Protein AF-A0A2E4HFI5-F1 (afdb_monomer)

Nearest PDB structures (foldseek):
  3bws-assembly1_A  TM=4.990E-01  e=3.157E-02  Leptospira interrogans
  3ecf-assembly2_C  TM=3.420E-01  e=1.988E+00  Trichormus variabilis ATCC 29413
  5evh-assembly1_A-2  TM=5.008E-01  e=5.084E+00  Kribbella flavida DSM 17836
  3inb-assembly1_A  TM=4.801E-01  e=7.909E+00  Measles virus strain Edmonston
  5ll1-assembly1_C  TM=4.086E-01  e=5.084E+00  Danio rerio

Solvent-accessible surface area (backbone atoms only — not comparable to full-atom values): 9128 Å² total; per-residue (Å²): 137,90,80,83,84,82,78,81,77,78,80,80,73,80,78,81,75,86,62,95,64,83,86,46,92,83,69,83,66,74,80,37,54,42,32,40,31,51,23,34,63,88,79,64,45,35,28,62,67,79,44,92,48,58,69,90,43,56,45,40,24,33,66,88,79,65,46,78,51,73,68,48,76,49,75,56,98,85,38,59,37,38,37,32,76,61,77,53,94,51,74,41,78,50,43,34,38,39,31,38,75,89,77,44,76,40,50,41,33,35,30,38,34,52,44,78,64,97,56,84,51,73,42,64,46,79,40,79,71,47,60,79,53,80,40,76,46,74,46,90,91,49,62,31,33,42,36,23,80

pLDDT: mean 84.95, std 15.31, range [42.09, 96.69]

Sequence (149 aa):
MKYVAILCVLLLTACNTDDDGVDCSTVLCASPELILQFVDAQTGEDLFVDGPLDIQDLEITDASDQLPVPFRVSQFEGQLFIFLETFVAVSTSRSYQMEVDGSFAIDFSFTAVPDNSDDCCPIVNYENLNTDAAGIEQLDGSNSYRISI

Mean predicted aligned error: 9.82 Å

Secondary structure (DSSP, 8-state):
--------------------S---TT--PPPPEEEEEEE-TTT--BTTTTSS--GGGEEEEETTT-PBPPEEEEEETTEEEEEEE---SS-EEEEEEEEETTTEEEEEEEEEEEE--SSSS-EEEEEEEEESSSEEEEETTTTEEEEE-

Foldseek 3Di:
DDDDDDDPDPPPPPPPPPVPADPLVPDDADFAKQKEFEAAQPPRHGCCQPRDFPPVQKWKAWPVPRHTFDWDWDDDPRTIMIIGRDDDPAWDKTWMWIDGPNPDIKIWIWIWHWDPDSDSYIYTDTHPIDMPAPDKDDPPPDSYIYTHD

Radius of gyration: 24.42 Å; Cα contacts (8 Å, |Δi|>4): 272; chains: 1; bounding box: 88×47×36 Å

Structure (mmCIF, N/CA/C/O backbone):
data_AF-A0A2E4HFI5-F1
#
_entry.id   AF-A0A2E4HFI5-F1
#
loop_
_atom_site.group_PDB
_atom_site.id
_atom_site.type_symbol
_atom_si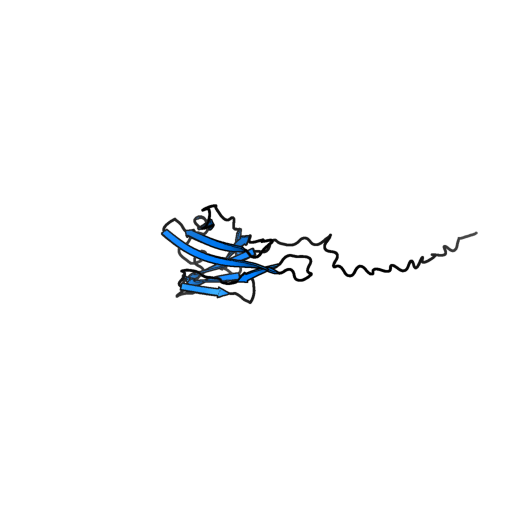te.label_atom_id
_atom_site.label_alt_id
_atom_site.label_comp_id
_atom_site.label_asym_id
_atom_site.label_entity_id
_atom_site.label_seq_id
_atom_site.pdbx_PDB_ins_code
_atom_site.Cartn_x
_atom_site.Cartn_y
_atom_site.Cartn_z
_atom_site.occupancy
_atom_site.B_iso_or_equiv
_atom_site.auth_seq_id
_atom_site.auth_comp_id
_atom_site.auth_asym_id
_atom_site.auth_atom_id
_atom_site.pdbx_PDB_model_num
ATOM 1 N N . MET A 1 1 ? 71.287 -36.224 0.010 1.00 42.09 1 MET A N 1
ATOM 2 C CA . MET A 1 1 ? 69.832 -36.360 -0.209 1.00 42.09 1 MET A CA 1
ATOM 3 C C . MET A 1 1 ? 69.334 -35.051 -0.785 1.00 42.09 1 MET A C 1
ATOM 5 O O . MET A 1 1 ? 69.596 -34.007 -0.207 1.00 42.09 1 MET A O 1
ATOM 9 N N . LYS A 1 2 ? 68.770 -35.123 -1.991 1.00 43.22 2 LYS A N 1
ATOM 10 C CA . LYS A 1 2 ? 68.237 -34.003 -2.770 1.00 43.22 2 LYS A CA 1
ATOM 11 C C . LYS A 1 2 ? 66.844 -33.668 -2.237 1.00 43.22 2 LYS A C 1
ATOM 13 O O . LYS A 1 2 ? 66.027 -34.579 -2.199 1.00 43.22 2 LYS A O 1
ATOM 18 N N . TYR A 1 3 ? 66.564 -32.407 -1.922 1.00 51.38 3 TYR A N 1
ATOM 19 C CA . TYR A 1 3 ? 65.190 -31.912 -1.881 1.00 51.38 3 TYR A CA 1
ATOM 20 C C . TYR A 1 3 ? 65.105 -30.597 -2.649 1.00 51.38 3 TYR A C 1
ATOM 22 O O . TYR A 1 3 ? 65.953 -29.716 -2.531 1.00 51.38 3 TYR A O 1
ATOM 30 N N . VAL A 1 4 ? 64.131 -30.602 -3.548 1.00 48.84 4 VAL A N 1
ATOM 31 C CA . VAL A 1 4 ? 63.885 -29.702 -4.667 1.00 48.84 4 VAL A CA 1
ATOM 32 C C . VAL A 1 4 ? 63.375 -28.361 -4.146 1.00 48.84 4 VAL A C 1
ATOM 34 O O . VAL A 1 4 ? 62.397 -28.323 -3.406 1.00 48.84 4 VAL A O 1
ATOM 37 N N . ALA A 1 5 ? 64.016 -27.264 -4.549 1.00 54.16 5 ALA A N 1
ATOM 38 C CA . ALA A 1 5 ? 63.452 -25.930 -4.397 1.00 54.16 5 ALA A CA 1
ATOM 39 C C . ALA A 1 5 ? 62.337 -25.758 -5.441 1.00 54.16 5 ALA A C 1
ATOM 41 O O . ALA A 1 5 ? 62.610 -25.719 -6.640 1.00 54.16 5 ALA A O 1
ATOM 42 N N . ILE A 1 6 ? 61.082 -25.709 -4.992 1.00 56.56 6 ILE A N 1
ATOM 43 C CA . ILE A 1 6 ? 59.939 -25.374 -5.846 1.00 56.56 6 ILE A CA 1
ATOM 44 C C . ILE A 1 6 ? 59.917 -23.852 -5.991 1.00 56.56 6 ILE A C 1
ATOM 46 O O . ILE A 1 6 ? 59.581 -23.118 -5.065 1.00 56.56 6 ILE A O 1
ATOM 50 N N . LEU A 1 7 ? 60.344 -23.393 -7.164 1.00 52.72 7 LEU A N 1
ATOM 51 C CA . LEU A 1 7 ? 60.238 -22.018 -7.625 1.00 52.72 7 LEU A CA 1
ATOM 52 C C . LEU A 1 7 ? 58.769 -21.762 -8.008 1.00 52.72 7 LEU A C 1
ATOM 54 O O . LEU A 1 7 ? 58.329 -22.181 -9.077 1.00 52.72 7 LEU A O 1
ATOM 58 N N . CYS A 1 8 ? 58.000 -21.102 -7.139 1.00 51.78 8 CYS A N 1
ATOM 59 C CA . CYS A 1 8 ? 56.683 -20.576 -7.503 1.00 51.78 8 CYS A CA 1
ATOM 60 C C . CYS A 1 8 ? 56.869 -19.397 -8.462 1.00 51.78 8 CYS A C 1
ATOM 62 O O . CYS A 1 8 ? 57.146 -18.272 -8.047 1.00 51.78 8 CYS A O 1
ATOM 64 N N . VAL A 1 9 ? 56.735 -19.669 -9.758 1.00 56.28 9 VAL A N 1
ATOM 65 C CA . VAL A 1 9 ? 56.609 -18.644 -10.794 1.00 56.28 9 VAL A CA 1
ATOM 66 C C . VAL A 1 9 ? 55.233 -17.998 -10.627 1.00 56.28 9 VAL A C 1
ATOM 68 O O . VAL A 1 9 ? 54.218 -18.559 -11.029 1.00 56.28 9 VAL A O 1
ATOM 71 N N . LEU A 1 10 ? 55.205 -16.826 -9.990 1.00 51.41 10 LEU A N 1
ATOM 72 C CA . LEU A 1 10 ? 54.068 -15.910 -10.014 1.00 51.41 10 LEU A CA 1
ATOM 73 C C . LEU A 1 10 ? 53.916 -15.393 -11.448 1.00 51.41 10 LEU A C 1
ATOM 75 O O . LEU A 1 10 ? 54.595 -14.455 -11.865 1.00 51.41 10 LEU A O 1
ATOM 79 N N . LEU A 1 11 ? 53.046 -16.046 -12.216 1.00 50.09 11 LEU A N 1
ATOM 80 C CA . LEU A 1 11 ? 52.509 -15.509 -13.458 1.00 50.09 11 LEU A CA 1
ATOM 81 C C . LEU A 1 11 ? 51.642 -14.297 -13.098 1.00 50.09 11 LEU A C 1
ATOM 83 O O . LEU A 1 11 ? 50.453 -14.423 -12.827 1.00 50.09 11 LEU A O 1
ATOM 87 N N . LEU A 1 12 ? 52.264 -13.118 -13.073 1.00 49.16 12 LEU A N 1
ATOM 88 C CA . LEU A 1 12 ? 51.577 -11.833 -13.151 1.00 49.16 12 LEU A CA 1
ATOM 89 C C . LEU A 1 12 ? 51.024 -11.686 -14.574 1.00 49.16 12 LEU A C 1
ATOM 91 O O . 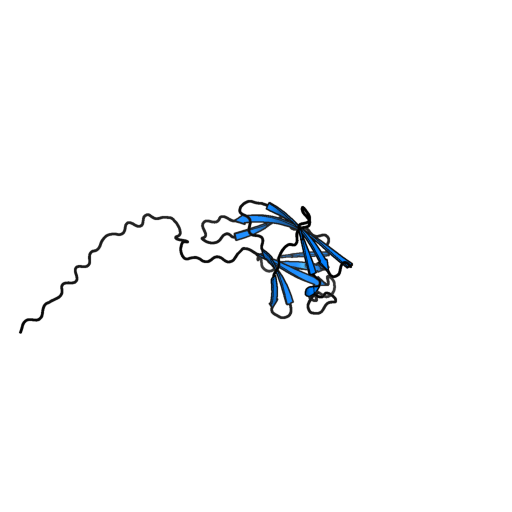LEU A 1 12 ? 51.584 -10.976 -15.407 1.00 49.16 12 LEU A O 1
ATOM 95 N N . THR A 1 13 ? 49.945 -12.402 -14.882 1.00 48.69 13 THR A N 1
ATOM 96 C CA . THR A 1 13 ? 49.067 -11.997 -15.975 1.00 48.69 13 THR A CA 1
ATOM 97 C C . THR A 1 13 ? 48.312 -10.779 -15.476 1.00 48.69 13 THR A C 1
ATOM 99 O O . THR A 1 13 ? 47.454 -10.886 -14.603 1.00 48.69 13 THR A O 1
ATOM 102 N N . ALA A 1 14 ? 48.700 -9.613 -15.985 1.00 47.62 14 ALA A N 1
ATOM 103 C CA . ALA A 1 14 ? 47.924 -8.395 -15.875 1.00 47.62 14 ALA A CA 1
ATOM 104 C C . ALA A 1 14 ? 46.506 -8.680 -16.392 1.00 47.62 14 ALA A C 1
ATOM 106 O O . ALA A 1 14 ? 46.293 -8.797 -17.599 1.00 47.62 14 ALA A O 1
ATOM 107 N N . CYS A 1 15 ? 45.552 -8.842 -15.477 1.00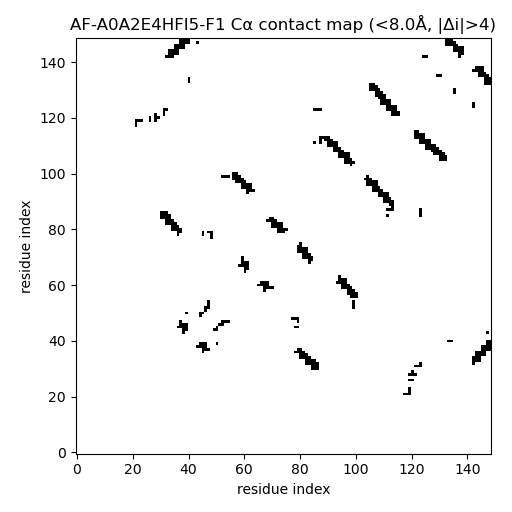 48.50 15 CYS A N 1
ATOM 108 C CA . CYS A 1 15 ? 44.148 -8.672 -15.807 1.00 48.50 15 CYS A CA 1
ATOM 109 C C . CYS A 1 15 ? 43.944 -7.175 -16.039 1.00 48.50 15 CYS A C 1
ATOM 111 O O . CYS A 1 15 ? 43.842 -6.407 -15.087 1.00 48.50 15 CYS A O 1
ATOM 113 N N . ASN A 1 16 ? 43.927 -6.771 -17.308 1.00 48.03 16 ASN A N 1
ATOM 114 C CA . ASN A 1 16 ? 43.162 -5.599 -17.713 1.00 48.03 16 ASN A CA 1
ATOM 115 C C . ASN A 1 16 ? 41.691 -5.964 -17.515 1.00 48.03 16 ASN A C 1
ATOM 117 O O . ASN A 1 16 ? 41.094 -6.601 -18.378 1.00 48.03 16 ASN A O 1
ATOM 121 N N . THR A 1 17 ? 41.133 -5.623 -16.362 1.00 47.16 17 THR A N 1
ATOM 122 C CA . THR A 1 17 ? 39.682 -5.541 -16.191 1.00 47.16 17 THR A CA 1
ATOM 123 C C . THR A 1 17 ? 39.281 -4.097 -16.451 1.00 47.16 17 THR A C 1
ATOM 125 O O . THR A 1 17 ? 39.016 -3.356 -15.512 1.00 47.16 17 THR A O 1
ATOM 128 N N . ASP A 1 18 ? 39.295 -3.709 -17.727 1.00 49.03 18 ASP A N 1
ATOM 129 C CA . ASP A 1 18 ? 38.430 -2.632 -18.224 1.00 49.03 18 ASP A CA 1
ATOM 130 C C . ASP A 1 18 ? 37.048 -3.259 -18.469 1.00 49.03 18 ASP A C 1
ATOM 132 O O . ASP A 1 18 ? 36.622 -3.442 -19.608 1.00 49.03 18 ASP A O 1
ATOM 136 N N . ASP A 1 19 ? 36.400 -3.706 -17.395 1.00 50.59 19 ASP A N 1
ATOM 137 C CA . ASP A 1 19 ? 34.998 -4.116 -17.424 1.00 50.59 19 ASP A CA 1
ATOM 138 C C . ASP A 1 19 ? 34.275 -3.173 -16.464 1.00 50.59 19 ASP A C 1
ATOM 140 O O . ASP A 1 19 ? 34.107 -3.452 -15.280 1.00 50.59 19 ASP A O 1
ATOM 144 N N . ASP A 1 20 ? 33.971 -1.974 -16.963 1.00 58.66 20 ASP A N 1
ATOM 145 C CA . ASP A 1 20 ? 33.370 -0.859 -16.214 1.00 58.66 20 ASP A CA 1
ATOM 146 C C . ASP A 1 20 ? 31.884 -1.105 -15.847 1.00 58.66 20 ASP A C 1
ATOM 148 O O . ASP A 1 20 ? 31.155 -0.169 -15.523 1.00 58.66 20 ASP A O 1
ATOM 152 N N . GLY A 1 21 ? 31.404 -2.351 -15.917 1.00 67.06 21 GLY A N 1
ATOM 153 C CA . GLY A 1 21 ? 30.046 -2.748 -15.544 1.00 67.06 21 GLY A CA 1
ATOM 154 C C . GLY A 1 21 ? 29.998 -3.432 -14.177 1.00 67.06 21 GLY A C 1
ATOM 155 O O . GLY A 1 21 ? 30.870 -4.229 -13.835 1.00 67.06 21 GLY A O 1
ATOM 156 N N . VAL A 1 22 ? 28.956 -3.155 -13.389 1.00 75.94 22 VAL A N 1
ATOM 157 C CA . VAL A 1 22 ? 28.713 -3.868 -12.126 1.00 75.94 22 VAL A CA 1
ATOM 158 C C . VAL A 1 22 ? 28.327 -5.325 -12.435 1.00 75.94 22 VAL A C 1
ATOM 160 O O . VAL A 1 22 ? 27.336 -5.580 -13.119 1.00 75.94 22 VAL A O 1
ATOM 163 N N . ASP A 1 23 ? 29.100 -6.300 -11.940 1.00 81.06 23 ASP A N 1
ATOM 164 C CA . ASP A 1 23 ? 28.769 -7.728 -12.070 1.00 81.06 23 ASP A CA 1
ATOM 165 C C . ASP A 1 23 ? 27.623 -8.110 -11.119 1.00 81.06 23 ASP A C 1
ATOM 167 O O . ASP A 1 23 ? 27.816 -8.343 -9.924 1.00 81.06 23 ASP A O 1
ATOM 171 N N . CYS A 1 24 ? 26.416 -8.202 -11.675 1.00 80.75 24 CYS A N 1
ATOM 172 C CA . CYS A 1 24 ? 25.195 -8.549 -10.949 1.00 80.75 24 CYS A CA 1
ATOM 173 C C . CYS A 1 24 ? 24.852 -10.046 -10.982 1.00 80.75 24 CYS A C 1
ATOM 175 O O . CYS A 1 24 ? 23.791 -10.446 -10.505 1.00 80.75 24 CYS A O 1
ATOM 177 N N . SER A 1 25 ? 25.730 -10.902 -11.521 1.00 83.38 25 SER A N 1
ATOM 178 C CA . SER A 1 25 ? 25.438 -12.325 -11.771 1.00 83.38 25 SER A CA 1
ATOM 179 C C . SER A 1 25 ? 25.175 -13.166 -10.514 1.00 83.38 25 SER A C 1
ATOM 181 O O . SER A 1 25 ? 24.614 -14.259 -10.606 1.00 83.38 25 SER A O 1
ATOM 183 N N . THR A 1 26 ? 25.563 -12.666 -9.338 1.00 83.31 26 THR A N 1
ATOM 184 C CA . THR A 1 26 ? 25.402 -13.348 -8.042 1.00 83.31 26 THR A CA 1
ATOM 185 C C . THR A 1 26 ? 24.421 -12.650 -7.097 1.00 83.31 26 THR A C 1
ATOM 187 O O . THR A 1 26 ? 24.186 -13.142 -5.991 1.00 83.31 26 THR A O 1
ATOM 190 N N . VAL A 1 27 ? 23.825 -11.527 -7.516 1.00 82.81 27 VAL A N 1
ATOM 191 C CA . VAL A 1 27 ? 22.904 -10.749 -6.683 1.00 82.81 27 VAL A CA 1
ATOM 192 C C . VAL A 1 27 ? 21.492 -11.317 -6.805 1.00 82.81 27 VAL A C 1
ATOM 194 O O . VAL A 1 27 ? 20.924 -11.404 -7.891 1.00 82.81 27 VAL A O 1
ATOM 197 N N . LEU A 1 28 ? 20.914 -11.702 -5.668 1.00 81.00 28 LEU A N 1
ATOM 198 C CA . LEU A 1 28 ? 19.505 -12.066 -5.557 1.00 81.00 28 LEU A CA 1
ATOM 199 C C . LEU A 1 28 ? 18.740 -10.8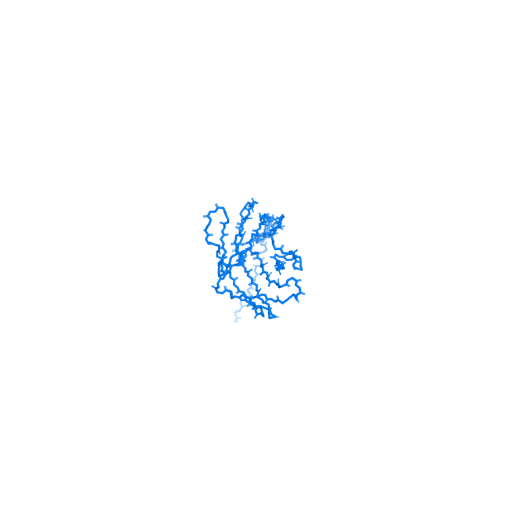66 -5.005 1.00 81.00 28 LEU A C 1
ATOM 201 O O . LEU A 1 28 ? 18.849 -10.548 -3.822 1.00 81.00 28 LEU A O 1
ATOM 205 N N . CYS A 1 29 ? 17.981 -10.201 -5.868 1.00 81.25 29 CYS A N 1
ATOM 206 C CA . CYS A 1 29 ? 17.183 -9.045 -5.485 1.00 81.25 29 CYS A CA 1
ATOM 207 C C . CYS A 1 29 ? 15.836 -9.473 -4.909 1.00 81.25 29 CYS A C 1
ATOM 209 O O . CYS A 1 29 ? 15.185 -10.381 -5.431 1.00 81.25 29 CYS A O 1
ATOM 211 N N . ALA A 1 30 ? 15.408 -8.791 -3.849 1.00 81.12 30 ALA A N 1
ATOM 212 C CA . ALA A 1 30 ? 14.015 -8.836 -3.432 1.00 81.12 30 ALA A CA 1
ATOM 213 C C . ALA A 1 30 ? 13.151 -8.119 -4.481 1.00 81.12 30 ALA A C 1
ATOM 215 O O . ALA A 1 30 ? 13.604 -7.159 -5.108 1.00 81.12 30 ALA A O 1
ATOM 216 N N . SER A 1 31 ? 11.915 -8.585 -4.675 1.00 82.50 31 SER A N 1
ATOM 217 C CA . SER A 1 31 ? 10.955 -7.833 -5.484 1.00 82.50 31 SER A CA 1
ATOM 218 C C . SER A 1 31 ? 10.662 -6.503 -4.790 1.00 82.50 31 SER A C 1
ATOM 220 O O . SER A 1 31 ? 10.453 -6.510 -3.577 1.00 82.50 31 SER A O 1
ATOM 222 N N . PRO A 1 32 ? 10.605 -5.379 -5.522 1.00 86.31 32 PRO A N 1
ATOM 223 C CA . PRO A 1 32 ? 10.067 -4.138 -4.992 1.00 86.31 32 PRO A CA 1
ATOM 224 C C . PRO A 1 32 ? 8.646 -4.350 -4.474 1.00 86.31 32 PRO A C 1
ATOM 226 O O . PRO A 1 32 ? 7.827 -5.010 -5.127 1.00 86.31 32 PRO A O 1
ATOM 229 N N . GLU A 1 33 ? 8.383 -3.786 -3.301 1.00 90.94 33 GLU A N 1
ATOM 230 C CA . GLU A 1 33 ? 7.089 -3.843 -2.636 1.00 90.94 33 GLU A CA 1
ATOM 231 C C . GLU A 1 33 ? 6.609 -2.432 -2.305 1.00 90.94 33 GLU A C 1
ATOM 233 O O . GLU A 1 33 ? 7.405 -1.515 -2.068 1.00 90.94 33 GLU A O 1
ATOM 238 N N . LEU A 1 34 ? 5.293 -2.261 -2.319 1.00 93.81 34 LEU A N 1
ATOM 239 C CA . LEU A 1 34 ? 4.603 -1.142 -1.701 1.00 93.81 34 LEU A CA 1
ATOM 240 C C . LEU A 1 34 ? 4.044 -1.629 -0.366 1.00 93.81 34 LEU A C 1
ATOM 242 O O . LEU A 1 34 ? 3.340 -2.637 -0.327 1.00 93.81 34 LEU A O 1
ATOM 246 N N . ILE A 1 35 ? 4.357 -0.922 0.713 1.00 95.31 35 ILE A N 1
ATOM 247 C CA . ILE A 1 35 ? 3.986 -1.322 2.067 1.00 95.31 35 ILE A CA 1
ATOM 248 C C . ILE A 1 35 ? 2.903 -0.374 2.572 1.00 95.31 35 ILE A C 1
ATOM 250 O O . ILE A 1 35 ? 3.078 0.842 2.545 1.00 95.31 35 ILE A O 1
ATOM 254 N N . LEU A 1 36 ? 1.782 -0.917 3.030 1.00 95.88 36 LEU A N 1
ATOM 255 C CA . LEU A 1 36 ? 0.645 -0.154 3.529 1.00 95.88 36 LEU A CA 1
ATOM 256 C C . LEU A 1 36 ? 0.384 -0.483 4.998 1.00 95.88 36 LEU A C 1
ATOM 258 O O . LEU A 1 36 ? 0.453 -1.642 5.405 1.00 95.88 36 LEU A O 1
ATOM 262 N N . GLN A 1 37 ? 0.045 0.541 5.769 1.00 96.00 37 GLN A N 1
ATOM 263 C CA . GLN A 1 37 ? -0.473 0.444 7.128 1.00 96.00 37 GLN A CA 1
ATOM 264 C C . GLN A 1 37 ? -1.795 1.204 7.202 1.00 96.00 37 GLN A C 1
ATOM 266 O O . GLN A 1 37 ? -1.889 2.312 6.678 1.00 96.00 37 GLN A O 1
ATOM 271 N N . PHE A 1 38 ? -2.783 0.653 7.903 1.00 95.00 38 PHE A N 1
ATOM 272 C CA . PHE A 1 38 ? -4.082 1.292 8.097 1.00 95.00 38 PHE A CA 1
ATOM 273 C C . PHE A 1 38 ? -4.294 1.645 9.564 1.00 95.00 38 PHE A C 1
ATOM 275 O O . PHE A 1 38 ? -4.190 0.780 10.433 1.00 95.00 38 PHE A O 1
ATOM 282 N N . VAL A 1 39 ? -4.595 2.914 9.833 1.00 95.81 39 VAL A N 1
ATOM 283 C CA . VAL A 1 39 ? -4.840 3.411 11.190 1.00 95.81 39 VAL A CA 1
ATOM 284 C C . VAL A 1 39 ? -6.140 4.199 11.276 1.00 95.81 39 VAL A C 1
ATOM 286 O O . VAL A 1 39 ? -6.570 4.813 10.298 1.00 95.81 39 VAL A O 1
ATOM 289 N N . ASP A 1 40 ? -6.726 4.239 12.466 1.00 95.12 40 ASP A N 1
ATOM 290 C CA . ASP A 1 40 ? -7.814 5.165 12.777 1.00 95.12 40 ASP A CA 1
ATOM 291 C C . ASP A 1 40 ? -7.299 6.615 12.749 1.00 95.12 40 ASP A C 1
ATOM 293 O O . ASP A 1 40 ? -6.279 6.943 13.364 1.00 95.12 40 ASP A O 1
ATOM 297 N N . ALA A 1 41 ? -7.992 7.508 1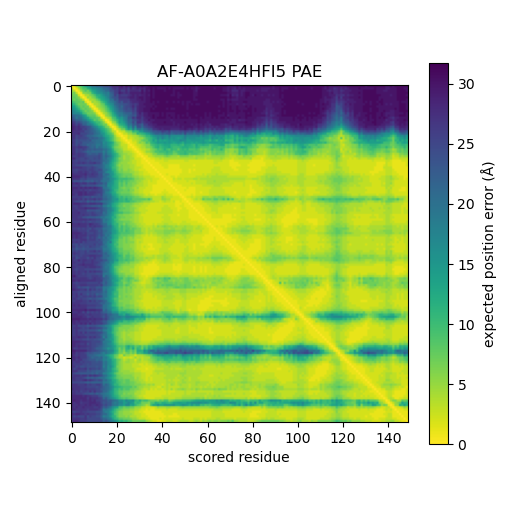2.041 1.00 94.25 41 ALA A N 1
ATOM 298 C CA . ALA A 1 41 ? -7.568 8.897 11.878 1.00 94.25 41 ALA A CA 1
ATOM 299 C C . ALA A 1 41 ? -7.620 9.730 13.173 1.00 94.25 41 ALA A C 1
ATOM 301 O O . ALA A 1 41 ? -6.989 10.788 13.246 1.00 94.25 41 ALA A O 1
ATOM 302 N N . GLN A 1 42 ? -8.382 9.305 14.184 1.00 94.12 42 GLN A N 1
ATOM 303 C CA . GLN A 1 42 ? -8.552 10.032 15.443 1.00 94.12 42 GLN A CA 1
ATOM 304 C C . GLN A 1 42 ? -7.622 9.511 16.537 1.00 94.12 42 GLN A C 1
ATOM 306 O O . GLN A 1 42 ? -7.064 10.314 17.290 1.00 94.12 42 GLN A O 1
ATOM 311 N N . THR A 1 43 ? -7.480 8.190 16.652 1.00 94.62 43 THR A N 1
ATOM 312 C CA . THR A 1 43 ? -6.700 7.549 17.721 1.00 94.62 43 THR A CA 1
ATOM 313 C C . THR A 1 43 ? -5.285 7.188 17.282 1.00 94.62 43 THR A C 1
ATOM 315 O O . THR A 1 43 ? -4.382 7.166 18.120 1.00 94.62 43 THR A O 1
ATOM 318 N N . GLY A 1 44 ? -5.070 6.955 15.984 1.00 93.31 44 GLY A N 1
ATOM 319 C CA . GLY A 1 44 ? -3.817 6.434 15.441 1.00 93.31 44 GLY A CA 1
ATOM 320 C C . GLY A 1 44 ? -3.594 4.944 15.721 1.00 93.31 44 GLY A C 1
ATOM 321 O O . GLY A 1 44 ? -2.482 4.460 15.518 1.00 93.31 44 GLY A O 1
ATOM 322 N N . GLU A 1 45 ? -4.612 4.229 16.211 1.00 95.56 45 GLU A N 1
ATOM 323 C CA . GLU A 1 45 ? -4.558 2.784 16.457 1.00 95.56 45 GLU A CA 1
ATOM 324 C C . GLU A 1 45 ? -4.575 2.001 15.138 1.00 95.56 45 GLU A C 1
ATOM 326 O O . GLU A 1 45 ? -5.231 2.405 14.176 1.00 95.56 45 GLU A O 1
ATOM 331 N N . ASP A 1 46 ? -3.856 0.878 15.093 1.00 96.00 46 ASP A N 1
ATOM 332 C CA . ASP A 1 46 ? -3.799 0.006 13.918 1.00 96.00 46 ASP A CA 1
ATOM 333 C C . ASP A 1 46 ? -5.121 -0.753 13.755 1.00 96.00 46 ASP A C 1
ATOM 335 O O . ASP A 1 46 ? -5.556 -1.484 14.653 1.00 96.00 46 ASP A O 1
ATOM 339 N N . LEU A 1 47 ? -5.771 -0.580 12.602 1.00 94.69 47 LEU A N 1
ATOM 340 C CA . LEU A 1 47 ? -7.143 -1.044 12.408 1.00 94.69 47 LEU A CA 1
ATOM 341 C C . LEU A 1 47 ? -7.283 -2.567 12.341 1.00 94.69 47 LEU A C 1
ATOM 343 O O . LEU A 1 47 ? -8.380 -3.062 12.597 1.00 94.69 47 LEU A O 1
ATOM 347 N N . PHE A 1 48 ? -6.201 -3.283 12.020 1.00 95.25 48 PHE A N 1
ATOM 348 C CA . PHE A 1 48 ? -6.178 -4.745 11.907 1.00 95.25 48 PHE A CA 1
ATOM 349 C C . PHE A 1 48 ? -5.599 -5.441 13.144 1.00 95.25 48 PHE A C 1
ATOM 351 O O . PHE A 1 48 ? -5.647 -6.669 13.236 1.00 95.25 48 PHE A O 1
ATOM 358 N N . VAL A 1 49 ? -5.016 -4.687 14.082 1.00 95.56 49 VAL A N 1
ATOM 359 C CA . VAL A 1 49 ? -4.470 -5.236 15.334 1.00 95.56 49 VAL A CA 1
ATOM 360 C C . VAL A 1 49 ? -5.361 -4.900 16.522 1.00 95.56 49 VAL A C 1
ATOM 362 O O . VAL A 1 49 ? -5.796 -5.804 17.234 1.00 95.56 49 VAL A O 1
ATOM 365 N N . ASP A 1 50 ? -5.623 -3.611 16.729 1.00 92.12 50 ASP A N 1
ATOM 366 C CA . ASP A 1 50 ? -6.383 -3.103 17.877 1.00 92.12 50 ASP A CA 1
ATOM 367 C C . ASP A 1 50 ? -7.784 -2.616 17.471 1.00 92.12 50 ASP A C 1
ATOM 369 O O . ASP A 1 50 ? -8.658 -2.421 18.320 1.00 92.12 50 ASP A O 1
ATOM 373 N N . GLY A 1 51 ? -7.996 -2.421 16.168 1.00 87.56 51 GLY A N 1
ATOM 374 C CA . GLY A 1 51 ? -9.242 -1.942 15.596 1.00 87.56 51 GLY A CA 1
ATOM 375 C C . GLY A 1 51 ? -10.267 -3.031 15.259 1.00 87.56 51 GLY A C 1
ATOM 376 O O . GLY A 1 51 ? -10.160 -4.186 15.675 1.00 87.56 51 GLY A O 1
ATOM 377 N N . PRO A 1 52 ? -11.328 -2.643 14.531 1.00 90.56 52 PRO A N 1
ATOM 378 C CA . PRO A 1 52 ? -12.462 -3.513 14.248 1.00 90.56 52 PRO A CA 1
ATOM 379 C C . PRO A 1 52 ? -12.279 -4.409 13.012 1.00 90.56 52 PRO A C 1
ATOM 381 O O . PRO A 1 52 ? -13.184 -5.192 12.731 1.00 90.56 52 PRO A O 1
ATOM 384 N N . LEU A 1 53 ? -11.191 -4.264 12.247 1.00 92.94 53 LEU A N 1
ATOM 385 C CA . LEU A 1 53 ? -11.010 -4.962 10.972 1.00 92.94 53 LEU A CA 1
ATOM 386 C C . LEU A 1 53 ? -10.292 -6.301 11.172 1.00 92.94 53 LEU A C 1
ATOM 388 O O . LEU A 1 53 ? -9.331 -6.389 11.933 1.00 92.94 53 LEU A O 1
ATOM 392 N N . ASP A 1 54 ? -10.720 -7.331 10.440 1.00 94.06 54 ASP A N 1
ATOM 393 C CA . ASP A 1 54 ? -9.997 -8.601 10.341 1.00 94.06 54 ASP A CA 1
ATOM 394 C C . ASP A 1 54 ? -9.208 -8.632 9.028 1.00 94.06 54 ASP A C 1
ATOM 396 O O . ASP A 1 54 ? -9.744 -8.407 7.942 1.00 94.06 54 ASP A O 1
ATOM 400 N N . ILE A 1 55 ? -7.911 -8.917 9.122 1.00 94.81 55 ILE A N 1
ATOM 401 C CA . ILE A 1 55 ? -7.032 -9.001 7.955 1.00 94.81 55 ILE A CA 1
ATOM 402 C C . ILE A 1 55 ? -7.415 -10.153 7.020 1.00 94.81 55 ILE A C 1
ATOM 404 O O . ILE A 1 55 ? -7.104 -10.116 5.832 1.00 94.81 55 ILE A O 1
ATOM 408 N N . GLN A 1 56 ? -8.095 -11.174 7.544 1.00 95.44 56 GLN A N 1
ATOM 409 C CA . GLN A 1 56 ? -8.560 -12.317 6.763 1.00 95.44 56 GLN A CA 1
ATOM 410 C C . GLN A 1 56 ? -9.710 -11.960 5.819 1.00 95.44 56 GLN A C 1
ATOM 412 O O . GLN A 1 56 ? -9.930 -12.688 4.851 1.00 95.44 56 GLN A O 1
ATOM 417 N N . ASP A 1 57 ? -10.390 -10.846 6.085 1.00 95.62 57 ASP A N 1
ATOM 418 C CA . ASP A 1 57 ? -11.503 -10.339 5.287 1.00 95.62 57 ASP A CA 1
ATOM 419 C C . ASP A 1 57 ? -11.061 -9.238 4.307 1.00 95.62 57 ASP A C 1
ATOM 421 O O . ASP A 1 57 ? -11.899 -8.689 3.592 1.00 95.62 57 ASP A O 1
ATOM 425 N N . LEU A 1 58 ? -9.762 -8.901 4.270 1.00 96.19 58 LEU A N 1
ATOM 426 C CA . LEU A 1 58 ? -9.205 -7.932 3.329 1.00 96.19 58 LEU A CA 1
ATOM 427 C C . LEU A 1 58 ? -9.064 -8.544 1.933 1.00 96.19 58 LEU A C 1
ATOM 429 O O . LEU A 1 58 ? -8.301 -9.488 1.712 1.00 96.19 58 LEU A O 1
ATOM 433 N N . GLU A 1 59 ? -9.709 -7.908 0.965 1.00 96.50 59 GLU A N 1
ATOM 434 C CA . GLU A 1 59 ? -9.542 -8.167 -0.456 1.00 96.50 59 GLU A CA 1
ATOM 435 C C . GLU A 1 59 ? -8.948 -6.937 -1.147 1.00 96.50 59 GLU A C 1
ATOM 437 O O . GLU A 1 59 ? -9.335 -5.799 -0.885 1.00 96.50 59 GLU A O 1
ATOM 442 N N . ILE A 1 60 ? -7.992 -7.159 -2.051 1.00 96.62 60 ILE A N 1
ATOM 443 C CA . ILE A 1 60 ? -7.394 -6.102 -2.872 1.00 96.62 60 ILE A CA 1
ATOM 444 C C . ILE A 1 60 ? -7.581 -6.496 -4.328 1.00 96.62 60 ILE A C 1
ATOM 446 O O . ILE A 1 60 ? -7.195 -7.594 -4.729 1.00 96.62 60 ILE A O 1
ATOM 450 N N . THR A 1 61 ? -8.166 -5.609 -5.124 1.00 96.31 61 THR A N 1
ATOM 451 C CA . THR A 1 61 ? -8.417 -5.835 -6.552 1.00 96.31 61 THR A CA 1
ATOM 452 C C . THR A 1 61 ? -7.856 -4.696 -7.391 1.00 96.31 61 THR A C 1
ATOM 454 O O . THR A 1 61 ? -7.834 -3.545 -6.957 1.00 96.31 61 THR A O 1
ATOM 457 N N . ASP A 1 62 ? -7.372 -4.998 -8.598 1.00 94.31 62 ASP A N 1
ATOM 458 C CA . ASP A 1 62 ? -7.000 -3.957 -9.558 1.00 94.31 62 ASP A CA 1
ATOM 459 C C . ASP A 1 62 ? -8.285 -3.357 -10.136 1.00 94.31 62 ASP A C 1
ATOM 461 O O . ASP A 1 62 ? -9.109 -4.050 -10.732 1.00 94.31 62 ASP A O 1
ATOM 465 N N . ALA A 1 63 ? -8.483 -2.054 -9.955 1.00 92.62 63 ALA A N 1
ATOM 466 C CA . ALA A 1 63 ? -9.710 -1.378 -10.348 1.00 92.62 63 ALA A CA 1
ATOM 467 C C . ALA A 1 63 ? -9.954 -1.439 -11.868 1.00 92.62 63 ALA A C 1
ATOM 469 O O . ALA A 1 63 ? -11.096 -1.300 -12.311 1.00 92.62 63 ALA A O 1
ATOM 470 N N . SER A 1 64 ? -8.907 -1.653 -12.678 1.00 92.12 64 SER A N 1
ATOM 471 C CA . SER A 1 64 ? -9.008 -1.668 -14.139 1.00 92.12 64 SER A CA 1
ATOM 472 C C . SER A 1 64 ? -9.610 -2.955 -14.706 1.00 92.12 64 SER A C 1
ATOM 474 O O . SER A 1 64 ? -10.355 -2.890 -15.688 1.00 92.12 64 SER A O 1
ATOM 476 N N . ASP A 1 65 ? -9.318 -4.107 -14.103 1.00 93.12 65 ASP A N 1
ATOM 477 C CA . ASP A 1 65 ? -9.743 -5.423 -14.594 1.00 93.12 65 ASP A CA 1
ATOM 478 C C . ASP A 1 65 ? -10.443 -6.295 -13.539 1.00 93.12 65 ASP A C 1
ATOM 480 O O . ASP A 1 65 ? -10.950 -7.368 -13.876 1.00 93.12 65 ASP A O 1
ATOM 484 N N . GLN A 1 66 ? -10.545 -5.799 -12.302 1.00 93.50 66 GLN A N 1
ATOM 485 C CA . GLN A 1 66 ? -11.171 -6.447 -11.149 1.00 93.50 66 GLN A CA 1
ATOM 486 C C . GLN A 1 66 ? -10.503 -7.777 -10.774 1.00 93.50 66 GLN A C 1
ATOM 488 O O . GLN A 1 66 ? -11.124 -8.643 -10.153 1.00 93.50 66 GLN A O 1
ATOM 493 N N . LEU A 1 67 ? -9.239 -7.972 -11.162 1.00 95.69 67 LEU A N 1
ATOM 494 C CA . LEU A 1 67 ? -8.481 -9.146 -10.761 1.00 95.69 67 LEU A CA 1
ATOM 495 C C . LEU A 1 67 ? -7.925 -8.977 -9.340 1.00 95.69 67 LEU A C 1
ATOM 497 O O . LEU A 1 67 ? -7.480 -7.884 -8.982 1.00 95.69 67 LEU A O 1
ATOM 501 N N . PRO A 1 68 ? -7.896 -10.055 -8.535 1.00 95.69 68 PRO A N 1
ATOM 502 C CA . PRO A 1 68 ? -7.266 -10.024 -7.223 1.00 95.69 68 PRO A CA 1
ATOM 503 C C . PRO A 1 68 ? -5.779 -9.675 -7.318 1.00 95.69 68 PRO A C 1
ATOM 505 O O . PRO A 1 68 ? -5.038 -10.263 -8.113 1.00 95.69 68 PRO A O 1
ATOM 508 N N . VAL A 1 69 ? -5.337 -8.766 -6.456 1.00 95.19 69 VAL A N 1
ATOM 509 C CA . VAL A 1 69 ? -3.934 -8.399 -6.277 1.00 95.19 69 VAL A CA 1
ATOM 510 C C . VAL A 1 69 ? -3.387 -9.192 -5.090 1.00 95.19 69 VAL A C 1
ATOM 512 O O . VAL A 1 69 ? -3.882 -9.041 -3.972 1.00 95.19 69 VAL A O 1
ATOM 515 N N . PRO A 1 70 ? -2.380 -10.058 -5.293 1.00 94.12 70 PRO A N 1
ATOM 516 C CA . PRO A 1 70 ? -1.787 -10.803 -4.195 1.00 94.12 70 PRO A CA 1
ATOM 517 C C . PRO A 1 70 ? -1.033 -9.861 -3.255 1.00 94.12 70 PRO A C 1
ATOM 519 O O . PRO A 1 70 ? -0.319 -8.957 -3.692 1.00 94.12 70 PRO A O 1
ATOM 522 N N . PHE A 1 71 ? -1.142 -10.126 -1.957 1.00 95.50 71 PHE A N 1
ATOM 523 C CA . PHE A 1 71 ? -0.422 -9.395 -0.926 1.00 95.50 71 PHE A CA 1
ATOM 524 C C . PHE A 1 71 ? 0.118 -10.342 0.144 1.00 95.50 71 PHE A C 1
ATOM 526 O O . PHE A 1 71 ? -0.324 -11.485 0.291 1.00 95.50 71 PHE A O 1
ATOM 533 N N . ARG A 1 72 ? 1.106 -9.860 0.894 1.00 95.81 72 ARG A N 1
ATOM 534 C CA . ARG A 1 72 ? 1.581 -10.488 2.129 1.00 95.81 72 ARG A CA 1
ATOM 535 C C . ARG A 1 72 ? 1.282 -9.582 3.306 1.00 95.81 72 ARG A C 1
ATOM 537 O O . ARG A 1 72 ? 1.132 -8.377 3.143 1.00 95.81 72 ARG A O 1
ATOM 544 N N . VAL A 1 73 ? 1.260 -10.164 4.497 1.00 96.56 73 VAL A N 1
ATOM 545 C CA . VAL A 1 73 ? 1.122 -9.413 5.744 1.00 96.56 73 VAL A CA 1
ATOM 546 C C . VAL A 1 73 ? 2.275 -9.744 6.673 1.00 96.56 73 VAL A C 1
ATOM 548 O O . VAL A 1 73 ? 2.737 -10.886 6.725 1.00 96.56 73 VAL A O 1
ATOM 551 N N . SER A 1 74 ? 2.752 -8.742 7.399 1.00 95.88 74 SER A N 1
ATOM 552 C CA . SER A 1 74 ? 3.733 -8.920 8.462 1.00 95.88 74 SER A CA 1
ATOM 553 C C . SER A 1 74 ? 3.395 -8.001 9.619 1.00 95.88 74 SER A C 1
ATOM 555 O O . SER A 1 74 ? 2.982 -6.863 9.409 1.00 95.88 74 SER A O 1
ATOM 557 N N . GLN A 1 75 ? 3.590 -8.493 10.838 1.00 94.88 75 GLN A N 1
ATOM 558 C CA . GLN A 1 75 ? 3.408 -7.696 12.040 1.00 94.88 75 GLN A CA 1
ATOM 559 C C . GLN A 1 75 ? 4.773 -7.318 12.615 1.00 94.88 75 GLN A C 1
ATOM 561 O O . GLN A 1 75 ? 5.622 -8.185 12.836 1.00 94.88 75 GLN A O 1
ATOM 566 N N . PHE A 1 76 ? 4.982 -6.032 12.883 1.00 91.00 76 PHE A N 1
ATOM 567 C CA . PHE A 1 76 ? 6.208 -5.514 13.481 1.00 91.00 76 PHE A CA 1
ATOM 568 C C . PHE A 1 76 ? 5.867 -4.482 14.555 1.00 91.00 76 PHE A C 1
ATOM 570 O O . PHE A 1 76 ? 5.056 -3.595 14.326 1.00 91.00 76 PHE A O 1
ATOM 577 N N . GLU A 1 77 ? 6.448 -4.634 15.749 1.00 91.19 77 GLU A N 1
ATOM 578 C CA . GLU A 1 77 ? 6.225 -3.730 16.895 1.00 91.19 77 GLU A CA 1
ATOM 579 C C . GLU A 1 77 ? 4.742 -3.467 17.233 1.00 91.19 77 GLU A C 1
ATOM 581 O O . GLU A 1 77 ? 4.373 -2.393 17.696 1.00 91.19 77 GLU A O 1
ATOM 586 N N . GLY A 1 78 ? 3.886 -4.476 17.036 1.00 91.00 78 GLY A N 1
ATOM 587 C CA . GLY A 1 78 ? 2.448 -4.379 17.310 1.00 91.00 78 GLY A CA 1
ATOM 588 C C . GLY A 1 78 ? 1.627 -3.745 16.185 1.00 91.00 78 GLY A C 1
ATOM 589 O O . GLY A 1 78 ? 0.429 -3.597 16.348 1.00 91.00 78 GLY A O 1
ATOM 590 N N . GLN A 1 79 ? 2.235 -3.426 15.045 1.00 93.38 79 GLN A N 1
ATOM 591 C CA . GLN A 1 79 ? 1.566 -2.863 13.871 1.00 93.38 79 GLN A CA 1
ATOM 592 C C . GLN A 1 79 ? 1.519 -3.887 12.740 1.00 93.38 79 GLN A C 1
ATOM 594 O O . GLN A 1 79 ? 2.461 -4.672 12.592 1.00 93.38 79 GLN A O 1
ATOM 599 N N . LEU A 1 80 ? 0.446 -3.887 11.951 1.00 96.69 80 LEU A N 1
ATOM 600 C CA . LEU A 1 80 ? 0.276 -4.771 10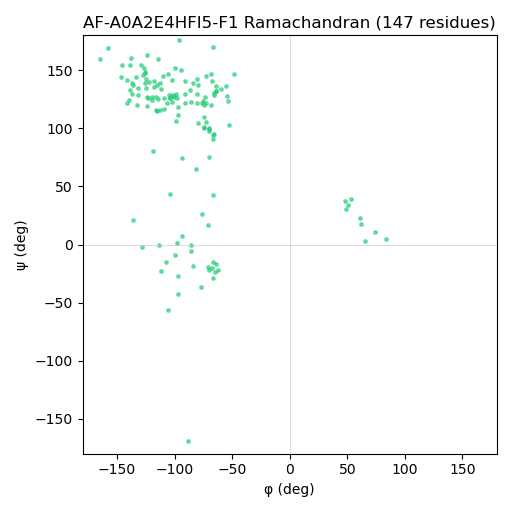.805 1.00 96.69 80 LEU A CA 1
ATOM 601 C C . LEU A 1 80 ? 0.549 -4.011 9.506 1.00 96.69 80 LEU A C 1
ATOM 603 O O . LEU A 1 80 ? -0.006 -2.949 9.237 1.00 96.69 80 LEU A O 1
ATOM 607 N N . PHE A 1 81 ? 1.409 -4.597 8.680 1.00 96.19 81 PHE A N 1
ATOM 608 C CA . PHE A 1 81 ? 1.810 -4.054 7.392 1.00 96.19 81 PHE A CA 1
ATOM 609 C C . PHE A 1 81 ? 1.408 -5.006 6.272 1.00 96.19 81 PHE A C 1
ATOM 611 O O . PHE A 1 81 ? 1.632 -6.217 6.361 1.00 96.19 81 PHE A O 1
ATOM 618 N N . ILE A 1 82 ? 0.853 -4.444 5.203 1.00 96.62 82 ILE A N 1
ATOM 619 C CA . ILE A 1 82 ? 0.451 -5.142 3.984 1.00 96.62 82 ILE A CA 1
ATOM 620 C C . ILE A 1 82 ? 1.478 -4.843 2.897 1.00 96.62 82 ILE A C 1
ATOM 622 O O . ILE A 1 82 ? 1.759 -3.686 2.607 1.00 96.62 82 ILE A O 1
ATOM 626 N N . PHE A 1 83 ? 2.032 -5.885 2.292 1.00 95.38 83 PHE A N 1
ATOM 627 C CA . PHE A 1 83 ? 3.081 -5.809 1.283 1.00 95.38 83 PHE A CA 1
ATOM 628 C C . PHE A 1 83 ? 2.495 -6.202 -0.068 1.00 95.38 83 PHE A C 1
ATOM 630 O O . PHE A 1 83 ? 2.060 -7.341 -0.260 1.00 95.38 83 PHE A O 1
ATOM 637 N N . LEU A 1 84 ? 2.495 -5.253 -0.995 1.00 94.56 84 LEU A N 1
ATOM 638 C CA . LEU A 1 84 ? 2.017 -5.416 -2.359 1.00 94.56 84 LEU A CA 1
ATOM 639 C C . LEU A 1 84 ? 3.207 -5.541 -3.298 1.00 94.56 84 LEU A C 1
ATOM 641 O O . LEU A 1 84 ? 4.065 -4.662 -3.331 1.00 94.56 84 LEU A O 1
ATOM 645 N N . GLU A 1 85 ? 3.243 -6.607 -4.091 1.00 90.19 85 GLU A N 1
ATOM 646 C CA . GLU A 1 85 ? 4.251 -6.753 -5.140 1.00 90.19 85 GLU A CA 1
ATOM 647 C C . GLU A 1 85 ? 3.906 -5.844 -6.322 1.00 90.19 85 GLU A C 1
ATOM 649 O O . GLU A 1 85 ? 2.824 -5.912 -6.903 1.00 90.19 85 GLU A O 1
ATOM 654 N N . THR A 1 86 ? 4.841 -4.976 -6.684 1.00 86.25 86 THR A N 1
ATOM 655 C CA . THR A 1 86 ? 4.591 -3.846 -7.597 1.00 86.25 86 THR A CA 1
ATOM 656 C C . THR A 1 86 ? 5.696 -3.695 -8.634 1.00 86.25 86 THR A C 1
ATOM 658 O O . THR A 1 86 ? 5.867 -2.623 -9.218 1.00 86.25 86 THR A O 1
ATOM 661 N N . PHE A 1 87 ? 6.460 -4.762 -8.886 1.00 83.69 87 PHE A N 1
ATOM 662 C CA . PHE A 1 87 ? 7.504 -4.732 -9.900 1.00 83.69 87 PHE A CA 1
ATOM 663 C C . PHE A 1 87 ? 6.932 -4.297 -11.256 1.00 83.69 87 PHE A C 1
ATOM 665 O O . PHE A 1 87 ? 5.977 -4.879 -11.778 1.00 83.69 87 PHE A O 1
ATOM 672 N N . VAL A 1 88 ? 7.563 -3.286 -11.849 1.00 83.19 88 VAL A N 1
ATOM 673 C CA . VAL A 1 88 ? 7.222 -2.777 -13.174 1.00 83.19 88 VAL A CA 1
ATOM 674 C C . VAL A 1 88 ? 8.496 -2.528 -13.970 1.00 83.19 88 VAL A C 1
ATOM 676 O O . VAL A 1 88 ? 9.469 -1.988 -13.457 1.00 83.19 88 VAL A O 1
ATOM 679 N N . ALA A 1 89 ? 8.491 -2.908 -15.248 1.00 83.75 89 ALA A N 1
ATOM 680 C CA . ALA A 1 89 ? 9.608 -2.634 -16.158 1.00 83.75 89 ALA A CA 1
ATOM 681 C C . ALA A 1 89 ? 9.536 -1.227 -16.781 1.00 83.75 89 ALA A C 1
ATOM 683 O O . ALA A 1 89 ? 10.519 -0.720 -17.315 1.00 83.75 89 ALA A O 1
ATOM 684 N N . VAL A 1 90 ? 8.355 -0.607 -16.750 1.00 87.69 90 VAL A N 1
ATOM 685 C CA . VAL A 1 90 ? 8.080 0.734 -17.276 1.00 87.69 90 VAL A CA 1
ATOM 686 C C . VAL A 1 90 ? 7.169 1.472 -16.309 1.00 87.69 90 VAL A C 1
ATOM 688 O O . VAL A 1 90 ? 6.398 0.839 -15.586 1.00 87.69 90 VAL A O 1
ATOM 691 N N . SER A 1 91 ? 7.233 2.805 -16.317 1.00 93.50 91 SER A N 1
ATOM 692 C CA . SER A 1 91 ? 6.334 3.620 -15.498 1.00 93.50 91 SER A CA 1
ATOM 693 C C . SER A 1 91 ? 4.875 3.238 -15.769 1.00 93.50 91 SER A C 1
ATOM 695 O O . SER A 1 91 ? 4.442 3.220 -16.924 1.00 93.50 91 SER A O 1
ATOM 697 N N . THR A 1 92 ? 4.152 2.859 -14.715 1.00 94.31 92 THR A N 1
ATOM 698 C CA . THR A 1 92 ? 2.804 2.290 -14.808 1.00 94.31 92 THR A CA 1
ATOM 699 C C . THR A 1 92 ? 1.927 2.846 -13.695 1.00 94.31 92 THR A C 1
ATOM 701 O O . THR A 1 92 ? 2.251 2.714 -12.514 1.00 94.31 92 THR A O 1
ATOM 704 N N . SER A 1 93 ? 0.793 3.439 -14.064 1.00 95.50 93 SER A N 1
ATOM 705 C CA . SER A 1 93 ? -0.237 3.831 -13.102 1.00 95.50 93 SER A CA 1
ATOM 706 C C . SER A 1 93 ? -1.086 2.626 -12.707 1.00 95.50 93 SER A C 1
ATOM 708 O O . SER A 1 93 ? -1.467 1.820 -13.557 1.00 95.50 93 SER A O 1
ATOM 710 N N . ARG A 1 94 ? -1.377 2.515 -11.413 1.00 94.88 94 ARG A N 1
ATOM 711 C CA . ARG A 1 94 ? -2.219 1.480 -10.812 1.00 94.88 94 ARG A CA 1
ATOM 712 C C . ARG A 1 94 ? -3.315 2.135 -9.989 1.00 94.88 94 ARG A C 1
ATOM 714 O O . ARG A 1 94 ? -3.165 3.251 -9.487 1.00 94.88 94 ARG A O 1
ATOM 721 N N . SER A 1 95 ? -4.433 1.443 -9.868 1.00 96.06 95 SER A N 1
ATOM 722 C CA . SER A 1 95 ? -5.523 1.823 -8.977 1.00 96.06 95 SER A CA 1
ATOM 723 C C . SER A 1 95 ? -6.062 0.546 -8.373 1.00 96.06 95 SER A C 1
ATOM 725 O O . SER A 1 95 ? -6.419 -0.367 -9.110 1.00 96.06 95 SER A O 1
ATOM 727 N N . TYR A 1 96 ? -6.044 0.466 -7.053 1.00 96.00 96 TYR A N 1
ATOM 728 C CA . TYR A 1 96 ? -6.494 -0.678 -6.287 1.00 96.00 96 TYR A CA 1
ATOM 729 C C . TYR A 1 96 ? -7.737 -0.295 -5.505 1.00 96.00 96 TYR A C 1
ATOM 731 O O . TYR A 1 96 ? -7.793 0.793 -4.934 1.00 96.00 96 TYR A O 1
ATOM 739 N N . GLN A 1 97 ? -8.697 -1.208 -5.477 1.00 95.56 97 GLN A N 1
ATOM 740 C CA . GLN A 1 97 ? -9.825 -1.155 -4.567 1.00 95.56 97 GLN A CA 1
ATOM 741 C C . GLN A 1 97 ? -9.543 -2.147 -3.439 1.00 95.56 97 GLN A C 1
ATOM 743 O O . GLN A 1 97 ? -9.277 -3.325 -3.691 1.00 95.56 97 GLN A O 1
ATOM 748 N N . MET A 1 98 ? -9.534 -1.649 -2.207 1.00 95.06 98 MET A N 1
ATOM 749 C CA . MET A 1 98 ? -9.245 -2.417 -0.999 1.00 95.06 98 MET A CA 1
ATOM 750 C C . MET A 1 98 ? -10.518 -2.496 -0.177 1.00 95.06 98 MET A C 1
ATOM 752 O O . MET A 1 98 ? -11.016 -1.465 0.263 1.00 95.06 98 MET A O 1
ATOM 756 N N . GLU A 1 99 ? -11.047 -3.698 0.002 1.00 94.88 99 GLU A N 1
ATOM 757 C CA . GLU A 1 99 ? -12.338 -3.939 0.638 1.00 94.88 99 GLU A CA 1
ATOM 758 C C . GLU A 1 99 ? -12.176 -4.856 1.850 1.00 94.88 99 GLU A C 1
ATOM 760 O O . GLU A 1 99 ? -11.398 -5.804 1.803 1.00 94.88 99 GLU A O 1
ATOM 765 N N . VAL A 1 100 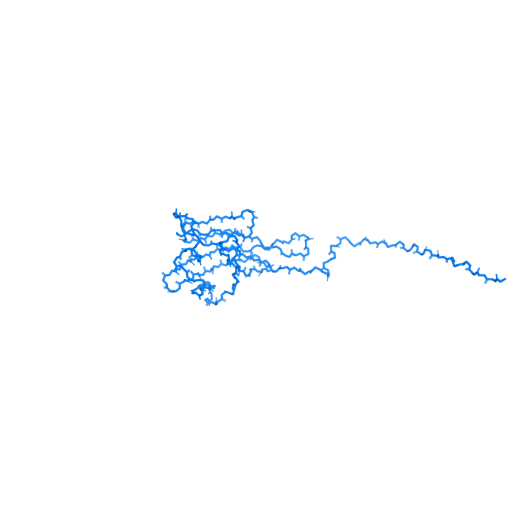? -12.898 -4.579 2.938 1.00 92.75 100 VAL A N 1
ATOM 766 C CA . VAL A 1 100 ? -12.944 -5.444 4.127 1.00 92.75 100 VAL A CA 1
ATOM 767 C C . VAL A 1 100 ? -14.394 -5.811 4.429 1.00 92.75 100 VAL A C 1
ATOM 769 O O . VAL A 1 100 ? -15.232 -4.931 4.661 1.00 92.75 100 VAL A O 1
ATOM 772 N N . ASP A 1 101 ? -14.690 -7.114 4.399 1.00 88.44 101 ASP A N 1
ATOM 773 C CA . ASP A 1 101 ? -16.017 -7.703 4.678 1.00 88.44 101 ASP A CA 1
ATOM 774 C C . ASP A 1 101 ? -17.182 -7.029 3.909 1.00 88.44 101 ASP A C 1
ATOM 776 O O . ASP A 1 101 ? -18.303 -6.891 4.401 1.00 88.44 101 ASP A O 1
ATOM 780 N N . GLY A 1 102 ? -16.924 -6.501 2.706 1.00 79.19 102 GLY A N 1
ATOM 781 C CA . GLY A 1 102 ? -17.942 -5.864 1.857 1.00 79.19 102 GLY A CA 1
ATOM 782 C C . GLY A 1 102 ? -18.570 -4.571 2.378 1.00 79.19 102 GLY A C 1
ATOM 783 O O . GLY A 1 102 ? -19.491 -4.035 1.757 1.00 79.19 102 GLY A O 1
ATOM 784 N N . SER A 1 103 ? -18.119 -4.069 3.525 1.00 73.38 103 SER A N 1
ATOM 785 C CA . SER A 1 103 ? -18.718 -2.916 4.209 1.00 73.38 103 SER A CA 1
ATOM 786 C C . SER A 1 103 ? -17.816 -1.688 4.205 1.00 73.38 103 SER A C 1
ATOM 788 O O . SER A 1 103 ? -18.297 -0.557 4.317 1.00 73.38 103 SER A O 1
ATOM 790 N N . PHE A 1 104 ? -16.519 -1.916 4.038 1.00 80.75 104 PHE A N 1
ATOM 791 C CA . PHE A 1 104 ? -15.486 -0.907 4.019 1.00 80.75 104 PHE A CA 1
ATOM 792 C C . PHE A 1 104 ? -14.712 -1.015 2.712 1.00 80.75 104 PHE A C 1
ATOM 794 O O . PHE A 1 104 ? -14.234 -2.099 2.405 1.00 80.75 104 PHE A O 1
ATOM 801 N N . ALA A 1 105 ? -14.586 0.082 1.965 1.00 89.50 105 ALA A N 1
ATOM 802 C CA . ALA A 1 105 ? -13.819 0.124 0.727 1.00 89.50 105 ALA A CA 1
ATOM 803 C C . ALA A 1 105 ? -12.987 1.408 0.656 1.00 89.50 105 ALA A C 1
ATOM 805 O O . ALA A 1 105 ? -13.481 2.480 1.009 1.00 89.50 105 ALA A O 1
ATOM 806 N N . ILE A 1 106 ? -11.748 1.278 0.189 1.00 92.69 106 ILE A N 1
ATOM 807 C CA . ILE A 1 106 ? -10.842 2.380 -0.138 1.00 92.69 106 ILE A CA 1
ATOM 808 C C . ILE A 1 106 ? -10.383 2.228 -1.575 1.00 92.69 106 ILE A C 1
ATOM 810 O O . ILE A 1 106 ? -9.896 1.163 -1.967 1.00 92.69 106 ILE A O 1
ATOM 814 N N . ASP A 1 107 ? -10.407 3.338 -2.299 1.00 94.62 107 ASP A N 1
ATOM 815 C CA . ASP A 1 107 ? -9.690 3.474 -3.553 1.00 94.62 107 ASP A CA 1
ATOM 816 C C . ASP A 1 107 ? -8.289 4.036 -3.288 1.00 94.62 107 ASP A C 1
ATOM 818 O O . ASP A 1 107 ? -8.095 5.060 -2.623 1.00 94.62 107 ASP A O 1
ATOM 822 N N . PHE A 1 108 ? -7.277 3.368 -3.831 1.00 95.38 108 PHE A N 1
ATOM 823 C CA . PHE A 1 108 ? -5.883 3.768 -3.708 1.00 95.38 108 PHE A CA 1
ATOM 824 C C . PHE A 1 108 ? -5.191 3.718 -5.064 1.00 95.38 108 PHE A C 1
ATOM 826 O O . PHE A 1 108 ? -5.100 2.677 -5.708 1.00 95.38 108 PHE A O 1
ATOM 833 N N . SER A 1 109 ? -4.673 4.855 -5.512 1.00 95.88 109 SER A N 1
ATOM 834 C CA . SER A 1 109 ? -4.020 4.982 -6.813 1.00 95.88 109 SER A CA 1
ATOM 835 C C . SER A 1 109 ? -2.621 5.553 -6.680 1.00 95.88 109 SER A C 1
ATOM 837 O O . SER A 1 109 ? -2.365 6.383 -5.811 1.00 95.88 109 SER A O 1
ATOM 839 N N . PHE A 1 110 ? -1.727 5.123 -7.563 1.00 95.56 110 PHE A N 1
ATOM 840 C CA . PHE A 1 110 ? -0.337 5.563 -7.600 1.00 95.56 110 PHE A CA 1
ATOM 841 C C . PHE A 1 110 ? 0.260 5.331 -8.988 1.00 95.56 110 PHE A C 1
ATOM 843 O O . PHE A 1 110 ? -0.307 4.642 -9.837 1.00 95.56 110 PHE A O 1
ATOM 850 N N . THR A 1 111 ? 1.440 5.893 -9.223 1.00 95.75 111 THR A N 1
ATOM 851 C CA . THR A 1 111 ? 2.278 5.594 -10.385 1.00 95.75 111 THR A CA 1
ATOM 852 C C . THR A 1 111 ? 3.575 4.966 -9.909 1.00 95.75 111 THR A C 1
ATOM 854 O O . THR A 1 111 ? 4.350 5.610 -9.209 1.00 95.75 111 THR A O 1
ATOM 857 N N . ALA A 1 112 ? 3.798 3.706 -10.278 1.00 94.00 112 ALA A N 1
ATOM 858 C CA . ALA A 1 112 ? 5.055 3.010 -10.046 1.00 94.00 112 ALA A CA 1
ATOM 859 C C . ALA A 1 112 ? 6.051 3.421 -11.132 1.00 94.00 112 ALA A C 1
ATOM 861 O O . ALA A 1 112 ? 5.783 3.232 -12.319 1.00 94.00 112 ALA A O 1
ATOM 862 N N . VAL A 1 113 ? 7.186 3.981 -10.732 1.00 93.44 113 VAL A N 1
ATOM 863 C CA . VAL A 1 113 ? 8.249 4.451 -11.620 1.00 93.44 113 VAL A CA 1
ATOM 864 C C . VAL A 1 113 ? 9.489 3.598 -11.356 1.00 93.44 113 VAL A C 1
ATOM 866 O O . VAL A 1 113 ? 10.020 3.656 -10.246 1.00 93.44 113 VAL A O 1
ATOM 869 N N . PRO A 1 114 ? 9.958 2.794 -12.329 1.00 90.44 114 PRO A N 1
ATOM 870 C CA . PRO A 1 114 ? 11.201 2.061 -12.156 1.00 90.44 114 PRO A CA 1
ATOM 871 C C . PRO A 1 114 ? 12.360 3.053 -12.070 1.00 90.44 114 PRO A C 1
ATOM 873 O O . PRO A 1 114 ? 12.514 3.918 -12.937 1.00 90.44 114 PRO A O 1
ATOM 876 N N . ASP A 1 115 ? 13.169 2.906 -11.033 1.00 86.44 115 ASP A N 1
ATOM 877 C CA . ASP A 1 115 ? 14.441 3.590 -10.900 1.00 86.44 115 ASP A CA 1
ATOM 878 C C . ASP A 1 115 ? 15.537 2.643 -11.377 1.00 86.44 115 ASP A C 1
ATOM 880 O O . ASP A 1 115 ? 15.780 1.586 -10.791 1.00 86.44 115 ASP A O 1
ATOM 884 N N . ASN A 1 116 ? 16.133 3.015 -12.507 1.00 70.75 116 ASN A N 1
ATOM 885 C CA . ASN A 1 116 ? 17.214 2.277 -13.140 1.00 70.75 116 ASN A CA 1
ATOM 886 C C . ASN A 1 116 ? 18.542 2.995 -12.886 1.00 70.75 116 ASN A C 1
ATOM 888 O O . ASN A 1 116 ? 19.336 3.151 -13.816 1.00 70.75 116 ASN A O 1
ATOM 892 N N . SER A 1 117 ? 18.780 3.469 -11.656 1.00 70.19 117 SER A N 1
ATOM 893 C CA . SER A 1 117 ? 20.160 3.686 -11.216 1.00 70.19 117 SER A CA 1
ATOM 894 C C . SER A 1 117 ? 20.965 2.420 -11.535 1.00 70.19 117 SER A C 1
ATOM 896 O O . SER A 1 117 ? 20.395 1.330 -11.553 1.00 70.19 117 SER A O 1
ATOM 898 N N . ASP A 1 118 ? 22.253 2.553 -11.868 1.00 61.59 118 ASP A N 1
ATOM 899 C CA . ASP A 1 118 ? 23.139 1.461 -12.325 1.00 61.59 118 ASP A CA 1
ATOM 900 C C . ASP A 1 118 ? 23.437 0.403 -11.226 1.00 61.59 118 ASP A C 1
ATOM 902 O O . ASP A 1 118 ? 24.569 -0.047 -11.045 1.00 61.59 118 ASP A O 1
ATOM 906 N N . ASP A 1 119 ? 22.421 0.012 -10.463 1.00 72.38 119 ASP A N 1
ATOM 907 C CA . ASP A 1 119 ? 22.435 -0.958 -9.389 1.00 72.38 119 ASP A CA 1
ATOM 908 C C . ASP A 1 119 ? 21.911 -2.311 -9.870 1.00 72.38 119 ASP A C 1
ATOM 910 O O . ASP A 1 119 ? 21.063 -2.438 -10.753 1.00 72.38 119 ASP A O 1
ATOM 914 N N . CYS A 1 120 ? 22.393 -3.368 -9.223 1.00 81.19 120 CYS A N 1
ATOM 915 C CA . CYS A 1 120 ? 22.000 -4.734 -9.548 1.00 81.19 120 CYS A CA 1
ATOM 916 C C . CYS A 1 120 ? 20.541 -5.067 -9.246 1.00 81.19 120 CYS A C 1
ATOM 918 O O . CYS A 1 120 ? 20.060 -6.104 -9.706 1.00 81.19 120 CYS A O 1
ATOM 920 N N . CYS A 1 121 ? 19.857 -4.232 -8.461 1.00 80.94 121 CYS A N 1
ATOM 921 C CA . CYS A 1 121 ? 18.488 -4.471 -8.050 1.00 80.94 121 CYS A CA 1
ATOM 922 C C . CYS A 1 121 ? 17.569 -3.353 -8.516 1.00 80.94 121 CYS A C 1
ATOM 924 O O . CYS A 1 121 ? 17.828 -2.195 -8.196 1.00 80.94 121 CYS A O 1
ATOM 926 N N . PRO A 1 122 ? 16.475 -3.694 -9.219 1.00 78.69 122 PRO A N 1
ATOM 927 C CA . PRO A 1 122 ? 15.503 -2.701 -9.623 1.00 78.69 122 PRO A CA 1
ATOM 928 C C . PRO A 1 122 ? 14.868 -2.096 -8.374 1.00 78.69 122 PRO A C 1
ATOM 930 O O . PRO A 1 122 ? 14.433 -2.821 -7.477 1.00 78.69 122 PRO A O 1
ATOM 933 N N . ILE A 1 123 ? 14.791 -0.773 -8.339 1.00 86.38 123 ILE A N 1
ATOM 934 C CA . ILE A 1 123 ? 14.026 -0.039 -7.337 1.00 86.38 123 ILE A CA 1
ATOM 935 C C . ILE A 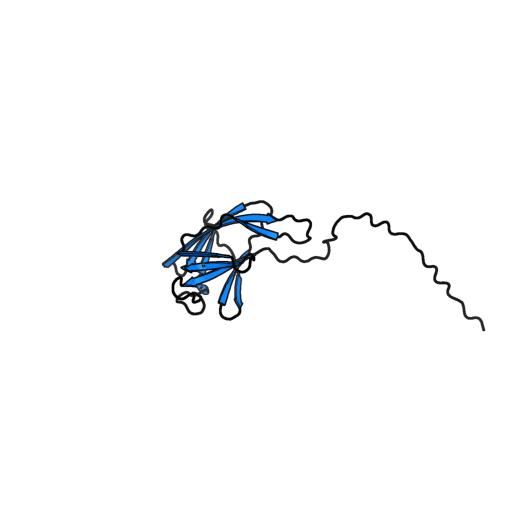1 123 ? 12.764 0.479 -8.026 1.00 86.38 123 ILE A C 1
ATOM 937 O O . ILE A 1 123 ? 12.755 0.771 -9.222 1.00 86.38 123 ILE A O 1
ATOM 941 N N . VAL A 1 124 ? 11.665 0.553 -7.282 1.00 89.81 124 VAL A N 1
ATOM 942 C CA . VAL A 1 124 ? 10.433 1.195 -7.744 1.00 89.81 124 VAL A CA 1
ATOM 943 C C . VAL A 1 124 ? 10.125 2.331 -6.789 1.00 89.81 124 VAL A C 1
ATOM 945 O O . VAL A 1 124 ? 10.010 2.113 -5.582 1.00 89.81 124 VAL A O 1
ATOM 948 N N . ASN A 1 125 ? 9.994 3.526 -7.354 1.00 91.19 125 ASN A N 1
ATOM 949 C CA . ASN A 1 125 ? 9.500 4.709 -6.670 1.00 91.19 125 ASN A CA 1
ATOM 950 C C . ASN A 1 125 ? 7.997 4.848 -6.926 1.00 91.19 125 ASN A C 1
ATOM 952 O O . ASN A 1 125 ? 7.502 4.454 -7.987 1.00 91.19 125 ASN A O 1
ATOM 956 N N . TYR A 1 126 ? 7.273 5.439 -5.980 1.00 92.88 126 TYR A N 1
ATOM 957 C CA . TYR A 1 126 ? 5.837 5.675 -6.116 1.00 92.88 126 TYR A CA 1
ATOM 958 C C . TYR A 1 126 ? 5.538 7.164 -6.116 1.00 92.88 126 TYR A C 1
ATOM 960 O O . TYR A 1 126 ? 5.920 7.901 -5.208 1.00 92.88 126 TYR A O 1
ATOM 968 N N . GLU A 1 127 ? 4.823 7.596 -7.145 1.00 93.00 127 GLU A N 1
ATOM 969 C CA . GLU A 1 127 ? 4.434 8.984 -7.352 1.00 93.00 127 GLU A CA 1
ATOM 970 C C . GLU A 1 127 ? 2.919 9.110 -7.484 1.00 93.00 127 GLU A C 1
ATOM 972 O O . GLU A 1 127 ? 2.219 8.136 -7.769 1.00 93.00 127 GLU A O 1
ATOM 977 N N . ASN A 1 128 ? 2.416 10.338 -7.331 1.00 93.44 128 ASN A N 1
ATOM 978 C CA . ASN A 1 128 ? 1.000 10.667 -7.513 1.00 93.44 128 ASN A CA 1
ATOM 979 C C . ASN A 1 128 ? 0.074 9.768 -6.680 1.00 93.44 128 ASN A C 1
ATOM 981 O O . ASN A 1 128 ? -0.976 9.344 -7.161 1.00 93.44 128 ASN A O 1
ATOM 985 N N . LEU A 1 129 ? 0.493 9.452 -5.450 1.00 93.88 129 LEU A N 1
ATOM 986 C CA . LEU A 1 129 ? -0.327 8.682 -4.531 1.00 93.88 129 LEU A CA 1
ATOM 987 C C . LEU A 1 129 ? -1.587 9.470 -4.192 1.00 93.88 129 LEU A C 1
ATOM 989 O O . LEU A 1 129 ? -1.523 10.652 -3.850 1.00 93.88 129 LEU A O 1
ATOM 993 N N . ASN A 1 130 ? -2.723 8.798 -4.277 1.00 94.19 130 ASN A N 1
ATOM 994 C CA . ASN A 1 130 ? -4.013 9.366 -3.948 1.00 94.19 130 ASN A CA 1
ATOM 995 C C . ASN A 1 130 ? -4.918 8.290 -3.358 1.00 94.19 130 ASN A C 1
ATOM 997 O O . ASN A 1 130 ? -4.881 7.137 -3.790 1.00 94.19 130 ASN A O 1
ATOM 1001 N N . THR A 1 131 ? -5.738 8.695 -2.398 1.00 94.19 131 THR A N 1
ATOM 1002 C CA . THR A 1 131 ? -6.728 7.847 -1.746 1.00 94.19 131 THR A CA 1
ATOM 1003 C C . THR A 1 131 ? -7.957 8.670 -1.386 1.00 94.19 131 THR A C 1
ATOM 1005 O O . THR A 1 131 ? -7.862 9.888 -1.230 1.00 94.19 131 THR A O 1
ATOM 1008 N N . ASP A 1 132 ? -9.107 8.017 -1.284 1.00 92.75 132 ASP A N 1
ATOM 1009 C CA . ASP A 1 132 ? -10.342 8.593 -0.753 1.00 92.75 132 ASP A CA 1
ATOM 1010 C C . ASP A 1 132 ? -10.451 8.501 0.783 1.00 92.75 132 ASP A C 1
ATOM 1012 O O . ASP A 1 132 ? -11.415 9.009 1.360 1.00 92.75 132 ASP A O 1
ATOM 1016 N N . ALA A 1 133 ? -9.447 7.921 1.447 1.00 92.31 133 ALA A N 1
ATOM 1017 C CA . ALA A 1 133 ? -9.316 7.912 2.900 1.00 92.31 133 ALA A CA 1
ATOM 1018 C C . ALA A 1 133 ? -9.059 9.320 3.488 1.00 92.31 133 ALA A C 1
ATOM 1020 O O . ALA A 1 133 ? -8.771 10.288 2.778 1.00 92.31 133 ALA A O 1
ATOM 1021 N N . ALA A 1 134 ? -9.137 9.444 4.818 1.00 92.44 134 ALA A N 1
ATOM 1022 C CA . ALA A 1 134 ? -8.984 10.720 5.519 1.00 92.44 134 ALA A CA 1
ATOM 1023 C C . ALA A 1 134 ? -7.567 11.313 5.410 1.00 92.44 134 ALA A C 1
ATOM 1025 O O . ALA A 1 134 ? -7.403 12.537 5.453 1.00 92.44 134 ALA A O 1
ATOM 1026 N N . GLY A 1 135 ? -6.543 10.470 5.262 1.00 93.12 135 GLY A N 1
ATOM 1027 C CA . GLY A 1 135 ? -5.167 10.919 5.080 1.00 93.12 135 GLY A CA 1
ATOM 1028 C C . GLY A 1 135 ? -4.224 9.834 4.576 1.00 93.12 135 GLY A C 1
ATOM 1029 O O . GLY A 1 135 ? -4.487 8.641 4.712 1.00 93.12 135 GLY A O 1
ATOM 1030 N N . ILE A 1 136 ? -3.100 10.271 4.010 1.00 94.69 136 ILE A N 1
ATOM 1031 C CA . ILE A 1 136 ? -1.977 9.413 3.637 1.00 94.69 136 ILE A CA 1
ATOM 1032 C C . ILE A 1 136 ? -0.658 10.099 3.990 1.00 94.69 136 ILE A C 1
ATOM 1034 O O . ILE A 1 136 ? -0.453 11.273 3.676 1.00 94.69 136 ILE A O 1
ATOM 1038 N N . GLU A 1 137 ? 0.248 9.360 4.623 1.00 94.06 137 GLU A N 1
ATOM 1039 C CA . GLU A 1 137 ? 1.607 9.810 4.921 1.00 94.06 137 GLU A CA 1
ATOM 1040 C C . GLU A 1 137 ? 2.642 8.741 4.558 1.00 94.06 137 GLU A C 1
ATOM 1042 O O . GLU A 1 137 ? 2.402 7.544 4.700 1.00 94.06 137 GLU A O 1
ATOM 1047 N N . GLN A 1 138 ? 3.806 9.173 4.074 1.00 93.44 138 GLN A N 1
ATOM 1048 C CA . GLN A 1 138 ? 4.934 8.284 3.804 1.00 93.44 138 GLN A CA 1
ATOM 1049 C C . GLN A 1 138 ? 5.771 8.109 5.074 1.00 93.44 138 GLN A C 1
ATOM 1051 O O . GLN A 1 138 ? 6.132 9.093 5.721 1.00 93.44 138 GLN A O 1
ATOM 1056 N N . LEU A 1 139 ? 6.128 6.869 5.397 1.00 89.88 139 LEU A N 1
ATOM 1057 C CA . LEU A 1 139 ? 6.954 6.537 6.553 1.00 89.88 139 LEU A CA 1
ATOM 1058 C C . LEU A 1 139 ? 8.440 6.527 6.155 1.00 89.88 139 LEU A C 1
ATOM 1060 O O . LEU A 1 139 ? 8.857 5.789 5.258 1.00 89.88 139 LEU A O 1
ATOM 1064 N N . ASP A 1 140 ? 9.237 7.363 6.826 1.00 76.38 140 ASP A N 1
ATOM 1065 C CA . ASP A 1 140 ? 10.710 7.387 6.806 1.00 76.38 140 ASP A CA 1
ATOM 1066 C C . ASP A 1 140 ? 11.382 7.342 5.418 1.00 76.38 140 ASP A C 1
ATOM 1068 O O . ASP A 1 140 ? 12.422 6.712 5.235 1.00 76.38 140 ASP A O 1
ATOM 1072 N N . GLY A 1 141 ? 10.800 8.011 4.414 1.00 67.75 141 GLY A N 1
ATOM 1073 C CA . GLY A 1 141 ? 11.358 8.054 3.051 1.00 67.75 141 GLY A CA 1
ATOM 1074 C C . GLY A 1 141 ? 11.458 6.680 2.375 1.00 67.75 141 GLY A C 1
ATOM 1075 O O . GLY A 1 141 ? 12.201 6.522 1.408 1.00 67.75 141 GLY A O 1
ATOM 1076 N N . SER A 1 142 ? 10.735 5.691 2.903 1.00 78.88 142 SER A N 1
ATOM 1077 C CA . SER A 1 142 ? 10.652 4.331 2.384 1.00 78.88 142 SER A CA 1
ATOM 1078 C C . SER A 1 142 ? 9.420 4.158 1.493 1.00 7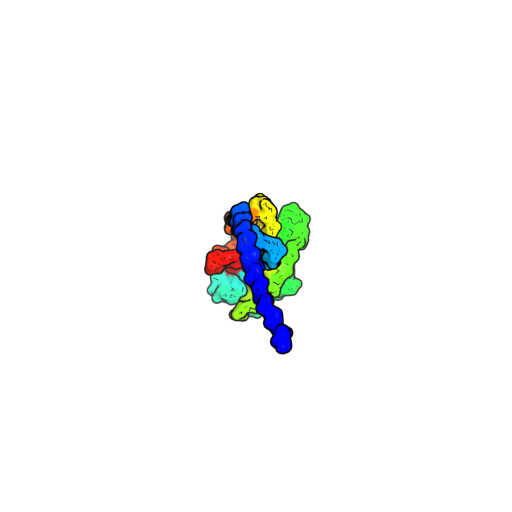8.88 142 SER A C 1
ATOM 1080 O O . SER A 1 142 ? 8.564 5.037 1.396 1.00 78.88 142 SER A O 1
ATOM 1082 N N . ASN A 1 143 ? 9.281 2.982 0.892 1.00 89.25 143 ASN A N 1
ATOM 1083 C CA . ASN A 1 143 ? 8.098 2.573 0.134 1.00 89.25 143 ASN A CA 1
ATOM 1084 C C . ASN A 1 143 ? 6.904 2.184 1.030 1.00 89.25 143 ASN A C 1
ATOM 1086 O O . ASN A 1 143 ? 6.061 1.382 0.629 1.00 89.25 143 ASN A O 1
ATOM 1090 N N . SER A 1 144 ? 6.852 2.737 2.244 1.00 93.38 144 SER A N 1
ATOM 1091 C CA . SER A 1 144 ? 5.842 2.443 3.255 1.00 93.38 144 SER A CA 1
ATOM 1092 C C . SER A 1 144 ? 4.944 3.647 3.479 1.00 93.38 144 SER A C 1
ATOM 1094 O O . SER A 1 144 ? 5.432 4.766 3.651 1.00 93.38 144 SER A O 1
ATOM 1096 N N . TYR A 1 145 ? 3.638 3.417 3.512 1.00 95.25 145 TYR A N 1
ATOM 1097 C CA . TYR A 1 145 ? 2.633 4.461 3.632 1.00 95.25 145 TYR A CA 1
ATOM 1098 C C . TYR A 1 145 ? 1.626 4.105 4.712 1.00 95.25 145 TYR A C 1
ATOM 1100 O O . TYR A 1 145 ? 1.130 2.980 4.768 1.00 95.25 145 TYR A O 1
ATOM 1108 N N . ARG A 1 146 ? 1.304 5.085 5.551 1.00 95.56 146 ARG A N 1
ATOM 1109 C CA . ARG A 1 146 ? 0.208 4.997 6.506 1.00 95.56 146 ARG A CA 1
ATOM 1110 C C . ARG A 1 146 ? -1.010 5.697 5.928 1.00 95.56 146 ARG A C 1
ATOM 1112 O O . ARG A 1 146 ? -0.934 6.859 5.532 1.00 95.56 146 ARG A O 1
ATOM 1119 N N . ILE A 1 147 ? -2.116 4.972 5.889 1.00 95.31 147 ILE A N 1
ATOM 1120 C CA . ILE A 1 147 ? -3.423 5.432 5.443 1.00 95.31 147 ILE A CA 1
ATOM 1121 C C . ILE A 1 147 ? -4.291 5.601 6.689 1.00 95.31 147 ILE A C 1
ATOM 1123 O O . ILE A 1 147 ? -4.470 4.662 7.466 1.00 95.31 147 ILE A O 1
ATOM 1127 N N . SER A 1 148 ? -4.794 6.814 6.891 1.00 95.19 148 SER A N 1
ATOM 1128 C CA . SER A 1 148 ? -5.673 7.168 8.004 1.00 95.19 148 SER A CA 1
ATOM 1129 C C . SER A 1 148 ? -7.120 7.166 7.537 1.00 95.19 148 SER A C 1
ATOM 1131 O O . SER A 1 148 ? -7.435 7.801 6.527 1.00 95.19 148 SER A O 1
ATOM 1133 N N . ILE A 1 149 ? -7.981 6.472 8.277 1.00 90.38 149 ILE A N 1
ATOM 1134 C CA . ILE A 1 149 ? -9.397 6.250 7.951 1.00 90.38 149 ILE A CA 1
ATOM 1135 C C . ILE A 1 149 ? -10.290 6.947 8.968 1.00 90.38 149 ILE A C 1
ATOM 1137 O O . ILE A 1 149 ? -9.992 6.844 10.179 1.00 90.38 149 ILE A O 1
#